Protein AF-A0A5E7V3X6-F1 (afdb_monomer_lite)

Foldseek 3Di:
DVLVVCLDPAQAEDEDEPDPVCVDPVNVVVCVVSSYHYDYDPPDD

Sequence (45 aa):
MALWRRKPKQEVMITLDQGSQYSSSDWRSFLKANNLVASMSRRGN

Secondary structure (DSSP, 8-state):
-HHHHH--SSPEEEEE-S-GGGS-HHHHHHHHHTTEEEEEPPPP-

Structure (mmCIF, N/CA/C/O backbone):
data_AF-A0A5E7V3X6-F1
#
_entry.id   AF-A0A5E7V3X6-F1
#
loop_
_atom_site.group_PDB
_atom_site.id
_atom_site.type_symbol
_atom_site.label_atom_id
_atom_site.label_alt_id
_atom_site.label_comp_id
_atom_site.label_asym_id
_atom_site.label_entity_id
_atom_site.label_seq_id
_atom_site.pdbx_PDB_ins_code
_atom_site.Cartn_x
_atom_site.Cartn_y
_atom_site.Cartn_z
_atom_site.occupancy
_atom_site.B_iso_or_equiv
_atom_site.auth_seq_id
_atom_site.auth_comp_id
_atom_site.auth_asym_id
_atom_site.auth_atom_id
_atom_site.pdbx_PDB_model_num
ATOM 1 N N . MET A 1 1 ? 3.218 -7.425 13.958 1.00 62.34 1 MET A N 1
ATOM 2 C CA . MET A 1 1 ? 2.641 -6.413 13.044 1.00 62.34 1 MET A CA 1
ATOM 3 C C . MET A 1 1 ? 2.125 -5.208 13.849 1.00 62.34 1 MET A C 1
ATOM 5 O O . MET A 1 1 ? 1.255 -5.389 14.693 1.00 62.34 1 MET A O 1
ATOM 9 N N . ALA A 1 2 ? 2.668 -3.999 13.663 1.00 66.94 2 ALA A N 1
ATOM 10 C CA . ALA A 1 2 ? 2.357 -2.829 14.511 1.00 66.94 2 ALA A CA 1
ATOM 11 C C . ALA A 1 2 ? 0.918 -2.285 14.354 1.00 66.94 2 ALA A C 1
ATOM 13 O O . ALA A 1 2 ? 0.331 -1.814 15.327 1.00 66.94 2 ALA A O 1
ATOM 14 N N . LEU A 1 3 ? 0.330 -2.427 13.162 1.00 66.50 3 LEU A N 1
ATOM 15 C CA . LEU A 1 3 ? -1.060 -2.059 12.846 1.00 66.50 3 LEU A CA 1
ATOM 16 C C . LEU A 1 3 ? -2.083 -2.685 13.803 1.00 66.50 3 LEU A C 1
ATOM 18 O O . LEU A 1 3 ? -2.940 -2.002 14.359 1.00 66.50 3 LEU A O 1
ATOM 22 N N . TRP A 1 4 ? -1.912 -3.975 14.073 1.00 66.31 4 TRP A N 1
ATOM 23 C CA . TRP A 1 4 ? -2.829 -4.781 14.877 1.00 66.31 4 TRP A CA 1
ATOM 24 C C . TRP A 1 4 ? -2.791 -4.409 16.361 1.00 66.31 4 TRP A C 1
ATOM 26 O O . TRP A 1 4 ? -3.775 -4.583 17.074 1.00 66.31 4 TRP A O 1
ATOM 36 N N . ARG A 1 5 ? -1.657 -3.864 16.821 1.00 70.75 5 ARG A N 1
ATOM 37 C CA . ARG A 1 5 ? -1.478 -3.406 18.204 1.00 70.75 5 ARG A CA 1
ATOM 38 C C . ARG A 1 5 ? -2.003 -1.991 18.425 1.00 70.75 5 ARG A C 1
ATOM 40 O O . ARG A 1 5 ? -2.471 -1.701 19.517 1.00 70.75 5 ARG A O 1
ATOM 47 N N . ARG A 1 6 ? -1.903 -1.111 17.422 1.00 78.12 6 ARG A N 1
ATOM 48 C CA . ARG A 1 6 ? -2.230 0.317 17.578 1.00 78.12 6 ARG A CA 1
ATOM 49 C C . ARG A 1 6 ? -3.673 0.675 17.233 1.00 78.12 6 ARG A C 1
ATOM 51 O O . ARG A 1 6 ? -4.117 1.715 17.699 1.00 78.12 6 ARG A O 1
ATOM 58 N N . LYS A 1 7 ? -4.387 -0.159 16.458 1.00 70.31 7 LYS A N 1
ATOM 59 C CA . LYS A 1 7 ? -5.785 0.070 16.026 1.00 70.31 7 LYS A CA 1
ATOM 60 C C . LYS A 1 7 ? -6.054 1.554 15.710 1.00 70.31 7 LYS A C 1
ATOM 62 O O . LYS A 1 7 ? -6.853 2.191 16.402 1.00 70.31 7 LYS A O 1
ATOM 67 N N . PRO A 1 8 ? -5.324 2.131 14.740 1.00 73.12 8 PRO A N 1
ATOM 68 C CA . PRO A 1 8 ? -5.437 3.550 14.442 1.00 73.12 8 PRO A CA 1
ATOM 69 C C . PRO A 1 8 ? -6.891 3.899 14.098 1.00 73.12 8 PRO A C 1
ATOM 71 O O . PRO A 1 8 ? -7.522 3.236 13.280 1.00 73.12 8 PRO A O 1
ATOM 74 N N . LYS A 1 9 ? -7.433 4.919 14.774 1.00 7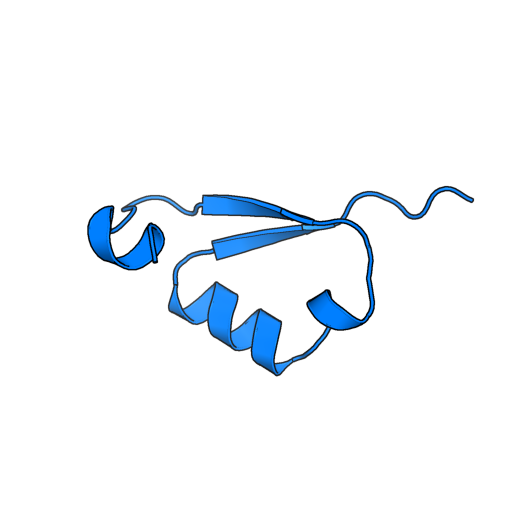6.94 9 LYS A N 1
ATOM 75 C CA . LYS A 1 9 ? -8.796 5.433 14.538 1.00 76.94 9 LYS A CA 1
ATOM 76 C C . LYS A 1 9 ? -8.867 6.392 13.348 1.00 76.94 9 LYS A C 1
ATOM 78 O O . LYS A 1 9 ? -9.953 6.721 12.892 1.00 76.94 9 LYS A O 1
ATOM 83 N N . GLN A 1 10 ? -7.711 6.871 12.908 1.00 79.75 10 GLN A N 1
ATOM 84 C CA . GLN A 1 10 ? -7.548 7.805 11.806 1.00 79.75 10 GLN A CA 1
ATOM 85 C C . GLN A 1 10 ? -6.858 7.093 10.652 1.00 79.75 10 GLN A C 1
ATOM 87 O O . GLN A 1 10 ? -6.111 6.136 10.862 1.00 79.75 10 GLN A O 1
ATOM 92 N N . GLU A 1 11 ? -7.126 7.576 9.447 1.00 78.94 11 GLU A N 1
ATOM 93 C CA . GLU A 1 11 ? -6.529 7.054 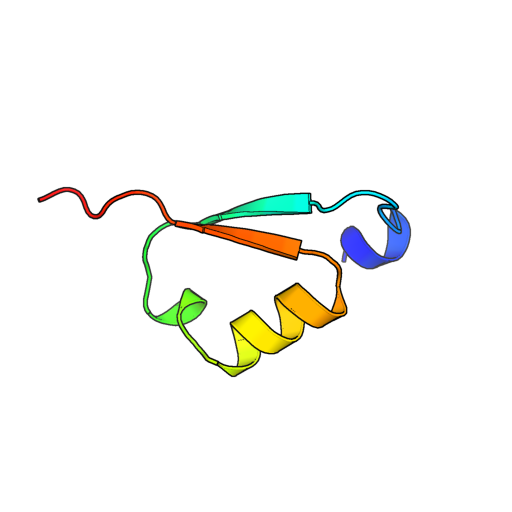8.230 1.00 78.94 11 GLU A CA 1
ATOM 94 C C . GLU A 1 11 ? -5.007 7.247 8.274 1.00 78.94 11 GLU A C 1
ATOM 96 O O . GLU A 1 11 ? -4.511 8.350 8.513 1.00 78.94 11 GLU A O 1
ATOM 101 N N . VAL A 1 12 ? -4.257 6.155 8.120 1.00 82.56 12 VAL A N 1
ATOM 102 C CA . VAL A 1 12 ? -2.792 6.188 8.206 1.00 82.56 12 VAL A CA 1
ATOM 103 C C . VAL A 1 12 ? -2.220 6.196 6.800 1.00 82.56 12 VAL A C 1
ATOM 105 O O . VAL A 1 12 ? -2.373 5.231 6.047 1.00 82.56 12 VAL A O 1
ATOM 108 N N . MET A 1 13 ? -1.530 7.282 6.455 1.00 82.75 13 MET A N 1
ATOM 109 C CA . MET A 1 13 ? -0.825 7.382 5.185 1.00 82.75 13 MET A CA 1
ATOM 110 C C . MET A 1 13 ? 0.516 6.644 5.260 1.00 82.75 13 MET A C 1
ATOM 112 O O . MET A 1 13 ? 1.306 6.858 6.179 1.00 82.75 13 MET A O 1
ATOM 116 N N . ILE A 1 14 ? 0.778 5.783 4.283 1.00 81.06 14 ILE A N 1
ATOM 117 C CA . ILE A 1 14 ? 2.038 5.066 4.105 1.00 81.06 14 ILE A CA 1
ATOM 118 C C . ILE A 1 14 ? 2.678 5.586 2.825 1.00 81.06 14 ILE A C 1
ATOM 120 O O . ILE A 1 14 ? 2.114 5.431 1.743 1.00 81.06 14 ILE A O 1
ATOM 124 N N . THR A 1 15 ? 3.853 6.196 2.938 1.00 81.12 15 THR A N 1
ATOM 125 C CA . THR A 1 15 ? 4.629 6.618 1.770 1.00 81.12 15 THR A CA 1
ATOM 126 C C . THR A 1 15 ? 5.440 5.436 1.259 1.00 81.12 15 THR A C 1
ATOM 128 O O . THR A 1 15 ? 6.207 4.842 2.014 1.00 81.12 15 THR A O 1
ATOM 131 N N . LEU A 1 16 ? 5.241 5.085 -0.007 1.00 74.06 16 LEU A N 1
ATOM 132 C CA . LEU A 1 16 ? 5.931 4.001 -0.689 1.00 74.06 16 LEU A CA 1
ATOM 133 C C . LEU A 1 16 ? 6.605 4.542 -1.944 1.00 74.06 16 LEU A C 1
ATOM 135 O O . LEU A 1 16 ? 6.102 5.448 -2.615 1.00 74.06 16 LEU A O 1
ATOM 139 N N . ASP A 1 17 ? 7.725 3.937 -2.287 1.00 76.75 17 ASP A N 1
ATOM 140 C CA . ASP A 1 17 ? 8.386 4.178 -3.558 1.00 76.75 17 ASP A CA 1
ATOM 141 C C . ASP A 1 17 ? 7.524 3.554 -4.665 1.00 76.75 17 ASP A C 1
ATOM 143 O O . ASP A 1 17 ? 6.848 2.540 -4.447 1.00 76.75 17 ASP A O 1
ATOM 147 N N . GLN A 1 18 ? 7.508 4.148 -5.859 1.00 70.69 18 GLN A N 1
ATOM 148 C CA . GLN A 1 18 ? 6.701 3.641 -6.968 1.00 70.69 18 GLN A CA 1
ATOM 149 C C . GLN A 1 18 ? 7.278 2.319 -7.515 1.00 70.69 18 GLN A C 1
ATOM 151 O O . GLN A 1 18 ? 7.993 2.290 -8.513 1.00 70.69 18 GLN A O 1
ATOM 156 N N . GLY A 1 19 ? 6.958 1.211 -6.849 1.00 71.38 19 GLY A N 1
ATOM 157 C CA . GLY A 1 19 ? 7.310 -0.148 -7.247 1.00 71.38 19 GLY A CA 1
ATOM 158 C C . GLY A 1 19 ? 6.081 -0.951 -7.667 1.00 71.38 19 GLY A C 1
ATOM 159 O O . GLY A 1 19 ? 5.012 -0.831 -7.066 1.00 71.38 19 GLY A O 1
ATOM 160 N N . SER A 1 20 ? 6.237 -1.827 -8.663 1.00 65.06 20 SER A N 1
ATOM 161 C CA . SER A 1 20 ? 5.179 -2.750 -9.117 1.00 65.06 20 SER A CA 1
ATOM 162 C C . SER A 1 20 ? 4.639 -3.649 -7.994 1.00 65.06 20 SER A C 1
ATOM 164 O O . SER A 1 20 ? 3.476 -4.047 -8.007 1.00 65.06 20 SER A O 1
ATOM 166 N N . GLN A 1 21 ? 5.461 -3.905 -6.973 1.00 71.62 21 GLN A N 1
ATOM 167 C CA . GLN A 1 21 ? 5.111 -4.658 -5.764 1.00 71.62 21 GLN A CA 1
ATOM 168 C C . GLN A 1 21 ? 3.995 -3.986 -4.939 1.00 71.62 21 GLN A C 1
ATOM 170 O O . GLN A 1 21 ? 3.250 -4.672 -4.246 1.00 71.62 21 GLN A O 1
ATOM 175 N N . TYR A 1 22 ? 3.828 -2.664 -5.060 1.00 68.12 22 TYR A N 1
ATOM 176 C CA .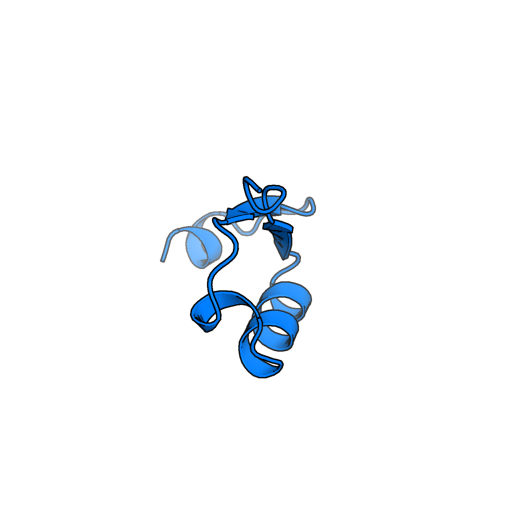 TYR A 1 22 ? 2.837 -1.872 -4.321 1.00 68.12 22 TYR A CA 1
ATOM 177 C C . TYR A 1 22 ? 1.688 -1.361 -5.200 1.00 68.12 22 TYR A C 1
ATOM 179 O O . TYR A 1 22 ? 0.813 -0.630 -4.732 1.00 68.12 22 TYR A O 1
ATOM 187 N N . SER A 1 23 ? 1.659 -1.738 -6.481 1.00 68.69 23 SER A N 1
ATOM 188 C CA . SER A 1 23 ? 0.583 -1.380 -7.411 1.00 68.69 23 SER A CA 1
ATOM 189 C C . SER A 1 23 ? -0.440 -2.499 -7.629 1.00 68.69 23 SER A C 1
ATOM 191 O O . SER A 1 23 ? -1.369 -2.312 -8.412 1.00 68.69 23 SER A O 1
ATOM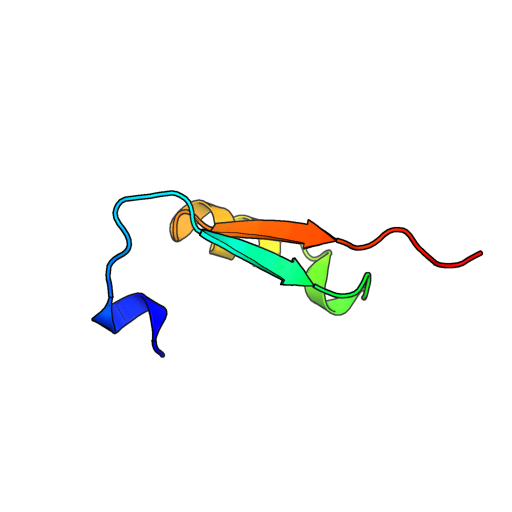 193 N N . SER A 1 24 ? -0.289 -3.645 -6.955 1.00 80.56 24 SER A N 1
ATOM 194 C CA . SER A 1 24 ? -1.225 -4.774 -7.057 1.00 80.56 24 SER A CA 1
ATOM 195 C C . SER A 1 24 ? -2.625 -4.424 -6.523 1.00 80.56 24 SER A C 1
ATOM 197 O O . SER A 1 24 ? -2.776 -3.671 -5.554 1.00 80.56 24 SER A O 1
ATOM 199 N N . SER A 1 25 ? -3.664 -4.999 -7.137 1.00 83.25 25 SER A N 1
ATOM 200 C CA . SER A 1 25 ? -5.060 -4.905 -6.684 1.00 83.25 25 SER A CA 1
ATOM 201 C C . SER A 1 25 ? -5.259 -5.468 -5.277 1.00 83.25 25 SER A C 1
ATOM 203 O O . SER A 1 25 ? -6.024 -4.908 -4.486 1.00 83.25 25 SER A O 1
ATOM 205 N N . ASP A 1 26 ? -4.535 -6.535 -4.946 1.00 85.25 26 ASP A N 1
ATOM 206 C CA . ASP A 1 26 ? -4.635 -7.207 -3.649 1.00 85.25 26 ASP A CA 1
ATOM 207 C C . ASP A 1 26 ? -4.070 -6.315 -2.546 1.00 85.25 26 ASP A C 1
ATOM 209 O O . ASP A 1 26 ? -4.656 -6.177 -1.472 1.00 85.25 26 ASP A O 1
ATOM 213 N N . TRP A 1 27 ? -2.981 -5.607 -2.856 1.00 82.75 27 TRP A N 1
ATOM 214 C CA . TRP A 1 27 ? -2.390 -4.623 -1.958 1.00 82.75 27 TRP A CA 1
ATOM 215 C C . TRP A 1 27 ? -3.343 -3.453 -1.694 1.00 82.75 27 TRP A C 1
ATOM 217 O O . TRP A 1 27 ? -3.560 -3.076 -0.545 1.00 82.75 27 TRP A O 1
ATOM 227 N N . ARG A 1 28 ? -4.001 -2.924 -2.732 1.00 83.38 28 ARG A N 1
ATOM 228 C CA . ARG A 1 28 ? -5.014 -1.863 -2.570 1.00 83.38 28 ARG A CA 1
ATOM 229 C C . ARG A 1 28 ? -6.201 -2.314 -1.717 1.00 83.38 28 ARG A C 1
ATOM 231 O O . ARG A 1 28 ? -6.687 -1.543 -0.891 1.00 83.38 28 ARG A O 1
ATOM 238 N N . SER A 1 29 ? -6.637 -3.560 -1.888 1.00 86.81 29 SER A N 1
ATOM 239 C CA . SER A 1 29 ? -7.719 -4.150 -1.092 1.00 86.81 29 SER A CA 1
ATOM 240 C C . SER A 1 29 ? -7.320 -4.304 0.379 1.00 86.81 29 SER A C 1
ATOM 242 O O . SER A 1 29 ? -8.089 -3.935 1.267 1.00 86.81 29 SER A O 1
ATOM 244 N N . PHE A 1 30 ? -6.089 -4.753 0.643 1.00 85.25 30 PHE A N 1
ATOM 245 C CA . PHE A 1 30 ? -5.522 -4.828 1.991 1.00 85.25 30 PHE A CA 1
ATOM 246 C C . PHE A 1 30 ? -5.457 -3.454 2.672 1.00 85.25 30 PHE A C 1
ATOM 248 O O . PHE A 1 30 ? -5.845 -3.325 3.835 1.00 85.25 30 PHE A O 1
ATOM 255 N N . LEU A 1 31 ? -5.007 -2.423 1.953 1.00 86.31 31 LEU A N 1
ATOM 256 C CA . LEU A 1 31 ? -4.918 -1.061 2.480 1.00 86.31 31 LEU A CA 1
ATOM 257 C C . LEU A 1 31 ? -6.298 -0.518 2.877 1.00 86.31 31 LEU A C 1
ATOM 259 O O . LEU A 1 31 ? -6.478 -0.065 4.008 1.00 86.31 31 LEU A O 1
ATOM 263 N N . LYS A 1 32 ? -7.300 -0.663 1.999 1.00 83.50 32 LYS A N 1
ATOM 264 C CA . LYS A 1 32 ? -8.677 -0.223 2.268 1.00 83.50 32 LYS A CA 1
ATOM 265 C C . LYS A 1 32 ? -9.291 -0.939 3.475 1.00 83.50 32 LYS A C 1
ATOM 267 O O . LYS A 1 32 ? -9.933 -0.298 4.299 1.00 83.50 32 LYS A O 1
ATOM 272 N N . ALA 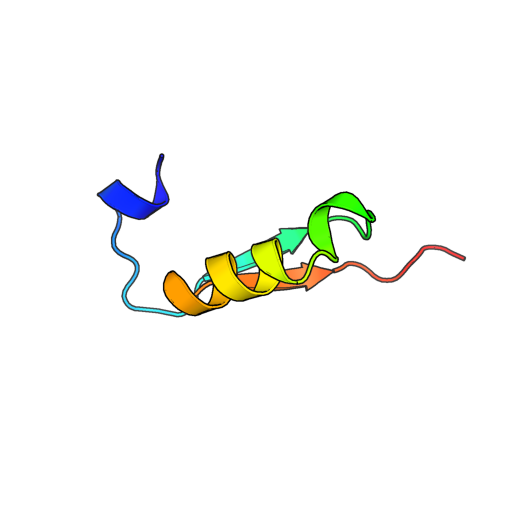A 1 33 ? -9.062 -2.245 3.613 1.00 86.75 33 ALA A N 1
ATOM 273 C CA . ALA A 1 33 ? -9.570 -3.029 4.743 1.00 86.75 33 ALA A CA 1
ATOM 274 C C . ALA A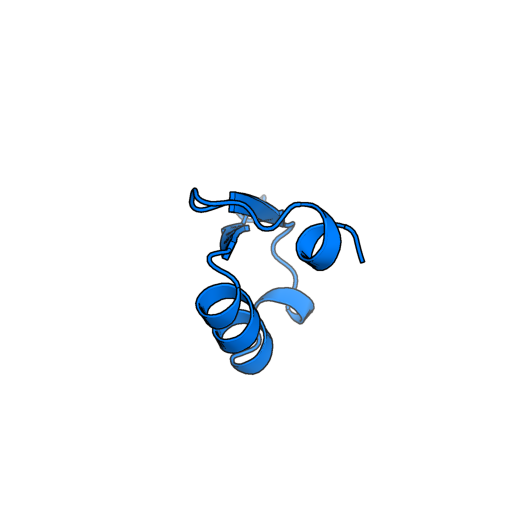 1 33 ? -8.963 -2.616 6.099 1.00 86.75 33 ALA A C 1
ATOM 276 O O . ALA A 1 33 ? -9.542 -2.903 7.144 1.00 86.75 33 ALA A O 1
ATOM 277 N N . ASN A 1 34 ? -7.807 -1.946 6.089 1.00 84.19 34 ASN A N 1
ATOM 278 C CA . ASN A 1 34 ? -7.072 -1.550 7.289 1.00 84.19 34 ASN A CA 1
ATOM 279 C C . ASN A 1 34 ? -7.049 -0.026 7.521 1.00 84.19 34 ASN A C 1
ATOM 281 O O . ASN A 1 34 ? -6.288 0.429 8.374 1.00 84.19 34 ASN A O 1
ATOM 285 N N . ASN A 1 35 ? -7.864 0.758 6.798 1.00 83.25 35 ASN A N 1
ATOM 286 C CA . ASN A 1 35 ? -7.861 2.232 6.835 1.00 83.25 35 ASN A CA 1
ATOM 287 C C . ASN A 1 35 ? -6.470 2.836 6.568 1.00 83.25 35 ASN A C 1
ATOM 289 O O . ASN A 1 35 ? -6.008 3.745 7.265 1.00 83.25 35 ASN A O 1
ATOM 293 N N . LEU A 1 36 ? -5.779 2.281 5.573 1.00 85.38 36 LEU A N 1
ATOM 294 C CA . LEU A 1 36 ? -4.467 2.729 5.132 1.00 85.38 36 LEU A CA 1
ATOM 295 C C . LEU A 1 36 ? -4.575 3.380 3.758 1.00 85.38 36 LEU A C 1
ATOM 297 O O . LEU A 1 36 ? -5.242 2.858 2.864 1.00 85.38 36 LEU A O 1
ATOM 301 N N . VAL A 1 37 ? -3.837 4.467 3.564 1.00 83.00 37 VAL A N 1
ATOM 302 C CA . VAL A 1 37 ? -3.708 5.134 2.265 1.00 83.00 37 VAL A CA 1
ATOM 303 C C . VAL A 1 37 ? -2.259 5.070 1.829 1.00 83.00 37 VAL A C 1
ATOM 305 O O . VAL A 1 37 ? -1.373 5.518 2.549 1.00 83.00 37 VAL A O 1
ATOM 308 N N . ALA A 1 38 ? -1.996 4.526 0.645 1.00 83.19 38 ALA A N 1
ATOM 309 C CA . ALA A 1 38 ? -0.658 4.574 0.070 1.00 83.19 38 ALA A CA 1
ATOM 310 C C . ALA A 1 38 ? -0.445 5.899 -0.677 1.00 83.19 38 ALA A C 1
ATOM 312 O O . ALA A 1 38 ? -1.197 6.223 -1.594 1.00 83.19 38 ALA A O 1
ATOM 313 N N . SER A 1 39 ? 0.607 6.630 -0.313 1.00 81.50 39 SER A N 1
ATOM 314 C CA . SER A 1 39 ? 1.166 7.730 -1.099 1.00 81.50 39 SER A CA 1
ATOM 315 C C . SER A 1 39 ? 2.340 7.192 -1.900 1.00 81.50 39 SER A C 1
ATOM 317 O O . SER A 1 39 ? 3.279 6.671 -1.305 1.00 81.50 39 SER A O 1
ATOM 319 N N . MET A 1 40 ? 2.308 7.298 -3.225 1.00 82.44 40 MET A N 1
ATOM 320 C CA . MET A 1 40 ? 3.465 6.948 -4.050 1.00 82.44 40 MET A CA 1
ATOM 321 C C . MET A 1 40 ? 4.205 8.221 -4.440 1.00 82.44 40 MET A C 1
ATOM 323 O O . MET A 1 40 ? 3.587 9.171 -4.929 1.00 82.44 40 MET A O 1
ATOM 327 N N . SER A 1 41 ? 5.520 8.252 -4.225 1.00 75.25 41 SER A N 1
ATOM 328 C CA . SER A 1 41 ? 6.356 9.349 -4.715 1.00 75.25 41 SER A CA 1
ATOM 329 C C . SER A 1 41 ? 6.297 9.424 -6.249 1.00 75.25 41 SER A C 1
ATOM 331 O O . SER A 1 41 ? 6.113 8.413 -6.933 1.00 75.25 41 SER A O 1
ATOM 333 N N . ARG A 1 42 ? 6.406 10.639 -6.813 1.00 71.44 42 ARG A N 1
ATOM 334 C CA . ARG A 1 42 ? 6.495 10.811 -8.273 1.00 71.44 42 ARG A CA 1
ATOM 335 C C . ARG A 1 42 ? 7.694 10.016 -8.782 1.00 71.44 42 ARG A C 1
ATOM 337 O O . ARG A 1 42 ? 8.780 10.145 -8.220 1.00 71.44 42 ARG A O 1
ATOM 344 N N . ARG A 1 43 ? 7.506 9.264 -9.871 1.00 68.69 43 ARG A N 1
ATOM 345 C CA . ARG A 1 43 ? 8.622 8.704 -10.637 1.00 68.69 43 ARG A CA 1
ATOM 346 C C . ARG A 1 43 ? 9.589 9.840 -10.951 1.00 68.69 43 ARG A C 1
ATOM 348 O O . ARG A 1 43 ? 9.192 10.800 -11.612 1.00 68.69 43 ARG A O 1
ATOM 355 N N . GLY A 1 44 ? 10.816 9.747 -10.444 1.00 70.31 44 GLY A N 1
ATOM 356 C CA . GLY A 1 44 ? 11.911 10.560 -10.956 1.00 70.31 44 GLY A CA 1
ATOM 357 C C . GLY A 1 44 ? 12.047 10.237 -12.439 1.00 70.31 44 GLY A C 1
ATOM 358 O O . GLY A 1 44 ? 12.128 9.059 -12.793 1.00 70.31 44 GLY A O 1
ATOM 359 N N . ASN A 1 45 ? 11.927 11.262 -13.276 1.00 57.53 45 ASN A N 1
ATOM 360 C CA . ASN A 1 45 ? 12.142 11.152 -14.713 1.00 57.53 45 ASN A CA 1
ATOM 361 C C . ASN A 1 45 ? 13.644 11.129 -14.995 1.00 57.53 45 ASN A C 1
ATOM 363 O O . ASN A 1 45 ? 14.348 11.924 -14.330 1.00 57.53 45 ASN A O 1
#

InterPro domains:
  IPR012337 Ribonuclease H-like superfamily [SSF53098] (3-45)

Organism: Pseudomonas fluorescens (NCBI:txid294)

Radius of gyration: 11.69 Å; chains: 1; bounding box: 22×18×33 Å

pLDDT: mean 76.75, std 7.51, range [57.53, 86.81]